Protein AF-A0A821NFB5-F1 (afdb_monomer_lite)

Radius of gyration: 27.21 Å; chains: 1; bounding box: 76×42×70 Å

Foldseek 3Di:
DPPPVVVVVVVVVVVVVVVVVVVVVVVVVVVVVVVVVPDPPPPDDDDDDDDDDDDPPDPCPDDPQPPDDVVQDDDPDADDDPDSVLRVQLVVCVVVVHDPVVSVVSSLQVNCVVVVVPDDPPDKDWDWDQDPVVRDIDIDID

Sequence (142 aa):
MMLQIRQLFVKRRFIILAAIIVGIIFAVATFFIGFAVGRKTSTVSSSSPNTTIETCRGSLEGYPVSGSSVLGKYSQAAIAVDNPECARIGRQILERNGTAVDAIIAAAICNGVMNAHSMGIGGGCVMVIYSKQRNKAYSIIG

pLDDT: mean 78.4, std 20.06, range [35.69, 98.12]

Secondary structure (DSSP, 8-state):
--HHHHHHHHHHHHHHHHHHHHHHHHHHHHHHHHHHHT-------------------SS-TT---TT--TT---SS-----SSHHHHHHHHHHHHTT--HHHHHHHHHHHHHHHTTTT--TTS--EEEEEETTTTEEEEEE-

Structure (mmCIF, N/CA/C/O backbone):
data_AF-A0A821NFB5-F1
#
_entry.id   AF-A0A821NFB5-F1
#
loop_
_atom_site.group_PDB
_atom_site.id
_atom_site.type_symbol
_atom_site.label_atom_id
_atom_site.label_alt_id
_atom_site.label_comp_id
_atom_site.label_asym_id
_atom_site.label_entity_id
_atom_site.label_seq_id
_atom_site.pdbx_PDB_ins_code
_atom_site.Cartn_x
_atom_site.Cartn_y
_atom_site.Cartn_z
_atom_site.occupancy
_atom_site.B_iso_or_equiv
_atom_site.auth_seq_id
_atom_site.auth_comp_id
_atom_site.auth_asym_id
_atom_site.auth_atom_id
_atom_site.pdbx_PDB_model_num
ATOM 1 N N . MET A 1 1 ? 58.175 -1.422 42.881 1.00 53.09 1 MET A N 1
ATOM 2 C CA . MET A 1 1 ? 56.724 -1.122 42.961 1.00 53.09 1 MET A CA 1
ATOM 3 C C . MET A 1 1 ? 56.112 -0.567 41.654 1.00 53.09 1 MET A C 1
ATOM 5 O O . MET A 1 1 ? 54.977 -0.125 41.680 1.00 53.09 1 MET A O 1
ATOM 9 N N . MET A 1 2 ? 56.787 -0.614 40.489 1.00 53.41 2 MET A N 1
ATOM 10 C CA . MET A 1 2 ? 56.246 -0.085 39.209 1.00 53.41 2 MET A CA 1
ATOM 11 C C . MET A 1 2 ? 55.666 -1.153 38.252 1.00 53.41 2 MET A C 1
ATOM 13 O O . MET A 1 2 ? 55.017 -0.800 37.272 1.00 53.41 2 MET A O 1
ATOM 17 N N . LEU A 1 3 ? 55.842 -2.458 38.520 1.00 55.22 3 LEU A N 1
ATOM 18 C CA . LEU A 1 3 ? 55.381 -3.531 37.615 1.00 55.22 3 LEU A CA 1
ATOM 19 C C . LEU A 1 3 ? 53.920 -3.991 37.816 1.00 55.22 3 LEU A C 1
ATOM 21 O O . LEU A 1 3 ? 53.358 -4.586 36.898 1.00 55.22 3 LEU A O 1
ATOM 25 N N . GLN A 1 4 ? 53.270 -3.709 38.953 1.00 54.34 4 GLN A N 1
ATOM 26 C CA . GLN A 1 4 ? 51.881 -4.152 39.187 1.00 54.34 4 GLN A CA 1
ATOM 27 C C . GLN A 1 4 ? 50.815 -3.276 38.501 1.00 54.34 4 GLN A C 1
ATOM 29 O O . GLN A 1 4 ? 49.773 -3.790 38.098 1.00 54.34 4 GLN A O 1
ATOM 34 N N . ILE A 1 5 ? 51.080 -1.984 38.277 1.00 59.22 5 ILE A N 1
ATOM 35 C CA . ILE A 1 5 ? 50.123 -1.057 37.634 1.00 59.22 5 ILE A CA 1
ATOM 36 C C . ILE A 1 5 ? 49.977 -1.367 36.133 1.00 59.22 5 ILE A C 1
ATOM 38 O O . ILE A 1 5 ? 48.880 -1.309 35.573 1.00 59.22 5 ILE A O 1
ATOM 42 N N . ARG A 1 6 ? 51.074 -1.785 35.484 1.00 56.59 6 ARG A N 1
ATOM 43 C CA . ARG A 1 6 ? 51.105 -2.132 34.052 1.00 56.59 6 ARG A CA 1
ATOM 44 C C . ARG A 1 6 ? 50.290 -3.399 33.743 1.00 56.59 6 ARG A C 1
ATOM 46 O O . ARG A 1 6 ? 49.635 -3.462 32.708 1.00 56.59 6 ARG A O 1
ATOM 53 N N . GLN A 1 7 ? 50.257 -4.367 34.665 1.00 55.97 7 GLN A N 1
ATOM 54 C CA . GLN A 1 7 ? 49.492 -5.616 34.527 1.00 55.97 7 GLN A CA 1
ATOM 55 C C . GLN A 1 7 ? 47.973 -5.417 34.690 1.00 55.97 7 GLN A C 1
ATOM 57 O O . GLN A 1 7 ? 47.186 -6.106 34.039 1.00 55.97 7 GLN A O 1
ATOM 62 N N . LEU A 1 8 ? 47.543 -4.442 35.502 1.00 58.44 8 LEU A N 1
ATOM 63 C CA . LEU A 1 8 ? 46.121 -4.125 35.700 1.00 58.44 8 LEU A CA 1
ATOM 64 C C . LEU A 1 8 ? 45.484 -3.504 34.443 1.00 58.44 8 LEU A C 1
ATOM 66 O O . LEU A 1 8 ? 44.354 -3.837 34.081 1.00 58.44 8 LEU A O 1
ATOM 70 N N . PHE A 1 9 ? 46.227 -2.633 33.752 1.00 59.28 9 PHE A N 1
ATOM 71 C CA . PHE A 1 9 ? 45.777 -1.989 32.514 1.00 59.28 9 PHE A CA 1
ATOM 72 C C . PHE A 1 9 ? 45.726 -2.957 31.326 1.00 59.28 9 PHE A C 1
ATOM 74 O O . PHE A 1 9 ? 44.790 -2.889 30.530 1.00 59.28 9 PHE A O 1
ATOM 81 N N . VAL A 1 10 ? 46.684 -3.885 31.220 1.00 66.62 10 VAL A N 1
ATOM 82 C CA . VAL A 1 10 ? 46.710 -4.897 30.147 1.00 66.62 10 VAL A CA 1
ATOM 83 C C . VAL A 1 10 ? 45.567 -5.902 30.312 1.00 66.62 10 VAL A C 1
ATOM 85 O O . VAL A 1 10 ? 44.862 -6.169 29.341 1.00 66.62 10 VAL A O 1
ATOM 88 N N . LYS A 1 11 ? 45.298 -6.376 31.539 1.00 69.56 11 LYS A N 1
ATOM 89 C CA . LYS A 1 11 ? 44.166 -7.280 31.815 1.00 69.56 11 LYS A CA 1
ATOM 90 C C . LYS A 1 11 ? 42.809 -6.624 31.547 1.00 69.56 11 LYS A C 1
ATOM 92 O O . LYS A 1 11 ? 41.964 -7.241 30.908 1.00 69.56 11 LYS A O 1
ATOM 97 N N . ARG A 1 12 ? 42.601 -5.365 31.961 1.00 70.38 12 ARG A N 1
ATOM 98 C CA . ARG A 1 12 ? 41.353 -4.633 31.663 1.00 70.38 12 ARG A CA 1
ATOM 99 C C . ARG A 1 12 ? 41.158 -4.397 30.164 1.00 70.38 12 ARG A C 1
ATOM 101 O O . ARG A 1 12 ? 40.049 -4.572 29.677 1.00 70.38 12 ARG A O 1
ATOM 108 N N . ARG A 1 13 ? 42.223 -4.069 29.422 1.00 74.44 13 ARG A N 1
ATOM 109 C CA . ARG A 1 13 ? 42.156 -3.932 27.955 1.00 74.44 13 ARG A CA 1
ATOM 110 C C . ARG A 1 13 ? 41.841 -5.259 27.263 1.00 74.44 13 ARG A C 1
ATOM 112 O O . ARG A 1 13 ? 41.026 -5.264 26.351 1.00 74.44 13 ARG A O 1
ATOM 119 N N . PHE A 1 14 ? 42.401 -6.374 27.732 1.00 79.69 14 PHE A N 1
ATOM 120 C CA . PHE A 1 14 ? 42.076 -7.704 27.203 1.00 79.69 14 PHE A CA 1
ATOM 121 C C . PHE A 1 14 ? 40.618 -8.103 27.464 1.00 79.69 14 PHE A C 1
ATOM 123 O O . PHE A 1 14 ? 39.963 -8.622 26.567 1.00 79.69 14 PHE A O 1
ATOM 130 N N . ILE A 1 15 ? 40.088 -7.811 28.657 1.00 81.31 15 ILE A N 1
ATOM 131 C CA . ILE A 1 15 ? 38.683 -8.085 29.002 1.00 81.31 15 ILE A CA 1
ATOM 132 C C . ILE A 1 15 ? 37.732 -7.240 28.142 1.00 81.31 15 ILE A C 1
ATOM 134 O O . ILE A 1 15 ? 36.747 -7.765 27.631 1.00 81.31 15 ILE A O 1
ATOM 138 N N . ILE A 1 16 ? 38.044 -5.956 27.929 1.00 84.75 16 ILE A N 1
ATOM 139 C CA . ILE A 1 16 ? 37.238 -5.068 27.074 1.00 84.75 16 ILE A CA 1
ATOM 140 C C . ILE A 1 16 ? 37.256 -5.554 25.617 1.00 84.75 16 ILE A C 1
ATOM 142 O O . ILE A 1 16 ? 36.203 -5.639 24.991 1.00 84.75 16 ILE A O 1
ATOM 146 N N . LEU A 1 17 ? 38.425 -5.928 25.087 1.00 87.38 17 LEU A N 1
ATOM 147 C CA . LEU A 1 17 ? 38.539 -6.454 23.723 1.00 87.38 17 LEU A CA 1
ATOM 148 C C . LEU A 1 17 ? 37.792 -7.784 23.556 1.00 87.38 17 LEU A C 1
ATOM 150 O O . LEU A 1 17 ? 37.075 -7.956 22.574 1.00 87.38 17 LEU A O 1
ATOM 154 N N . ALA A 1 18 ? 37.887 -8.693 24.530 1.00 87.31 18 ALA A N 1
ATOM 155 C CA . ALA A 1 18 ? 37.140 -9.948 24.513 1.00 87.31 18 ALA A CA 1
ATOM 156 C C . ALA A 1 18 ? 35.618 -9.715 24.553 1.00 87.31 18 ALA A C 1
ATOM 158 O O . ALA A 1 18 ? 34.885 -10.350 23.798 1.00 87.31 18 ALA A O 1
ATOM 159 N N . ALA A 1 19 ? 35.140 -8.767 25.366 1.00 89.00 19 ALA A N 1
ATOM 160 C CA . ALA A 1 19 ? 33.721 -8.419 25.437 1.00 89.00 19 ALA A CA 1
ATOM 161 C C . ALA A 1 19 ? 33.191 -7.839 24.112 1.00 89.00 19 ALA A C 1
ATOM 163 O O . ALA A 1 19 ? 32.098 -8.200 23.679 1.00 89.00 19 ALA A O 1
ATOM 164 N N . ILE A 1 20 ? 33.980 -6.994 23.437 1.00 92.62 20 ILE A N 1
ATOM 165 C CA . ILE A 1 20 ? 33.626 -6.447 22.117 1.00 92.62 20 ILE A CA 1
ATOM 166 C C . ILE A 1 20 ? 33.549 -7.566 21.073 1.00 92.62 20 ILE A C 1
ATOM 168 O O . ILE A 1 20 ? 32.581 -7.627 20.319 1.00 92.62 20 ILE A O 1
ATOM 172 N N . ILE A 1 21 ? 34.522 -8.483 21.053 1.00 93.88 21 ILE A N 1
ATOM 173 C CA . ILE A 1 21 ? 34.537 -9.611 20.109 1.00 93.88 21 ILE A CA 1
ATOM 174 C C . ILE A 1 21 ? 33.315 -10.516 20.323 1.00 93.88 21 ILE A C 1
ATOM 176 O O . ILE A 1 21 ? 32.637 -10.860 19.356 1.00 93.88 21 ILE A O 1
ATOM 180 N N . VAL A 1 22 ? 32.983 -10.849 21.574 1.00 93.56 22 VAL A N 1
ATOM 181 C CA . VAL A 1 22 ? 31.788 -11.649 21.900 1.00 93.56 22 VAL A CA 1
ATOM 182 C C . VAL A 1 22 ? 30.502 -10.920 21.492 1.00 93.56 22 VAL A C 1
ATOM 184 O O . VAL A 1 22 ? 29.611 -11.538 20.910 1.00 93.56 22 VAL A O 1
ATOM 187 N N . GLY A 1 23 ? 30.422 -9.605 21.719 1.00 90.12 23 GLY A N 1
ATOM 188 C CA . GLY A 1 23 ? 29.288 -8.784 21.288 1.00 90.12 23 GLY A CA 1
ATOM 189 C C . GLY A 1 23 ? 29.105 -8.763 19.766 1.00 90.12 23 GLY A C 1
ATOM 190 O O . GLY A 1 23 ? 27.986 -8.932 19.281 1.00 90.12 23 GLY A O 1
ATOM 191 N N . ILE A 1 24 ? 30.199 -8.632 19.006 1.00 94.12 24 ILE A N 1
ATOM 192 C CA . ILE A 1 24 ? 30.170 -8.671 17.536 1.00 94.12 24 ILE A CA 1
ATOM 193 C C . ILE A 1 24 ? 29.712 -10.049 17.045 1.00 94.12 24 ILE A C 1
ATOM 195 O O . ILE A 1 24 ? 28.844 -10.121 16.178 1.00 94.12 24 ILE A O 1
ATOM 199 N N . ILE A 1 25 ? 30.226 -11.142 17.620 1.00 94.06 25 ILE A N 1
ATOM 200 C CA . ILE A 1 25 ? 29.814 -12.507 17.250 1.00 94.06 25 ILE A CA 1
ATOM 201 C C . ILE A 1 25 ? 28.309 -12.706 17.484 1.00 94.06 25 ILE A C 1
ATOM 203 O O . ILE A 1 25 ? 27.622 -13.254 16.621 1.00 94.06 25 ILE A O 1
ATOM 207 N N . PHE A 1 26 ? 27.773 -12.216 18.605 1.00 92.62 26 PHE A N 1
ATOM 208 C CA . PHE A 1 26 ? 26.345 -12.323 18.910 1.00 92.62 26 PHE A CA 1
ATOM 209 C C . PHE A 1 26 ? 25.473 -11.487 17.954 1.00 92.62 26 PHE A C 1
ATOM 211 O O . PHE A 1 26 ? 24.444 -11.960 17.463 1.00 92.62 26 PHE A O 1
ATOM 218 N N . ALA A 1 27 ? 25.904 -10.267 17.621 1.00 90.56 27 ALA A N 1
ATOM 219 C CA . ALA A 1 27 ? 25.214 -9.415 16.650 1.00 90.56 27 ALA A CA 1
ATOM 220 C C . ALA A 1 27 ? 25.201 -10.041 15.244 1.00 90.56 27 ALA A C 1
ATOM 222 O O . ALA A 1 27 ? 24.171 -10.060 14.572 1.00 90.56 27 ALA A O 1
ATOM 223 N N . VAL A 1 28 ? 26.321 -10.627 14.818 1.00 91.69 28 VAL A N 1
ATOM 224 C CA . VAL A 1 28 ? 26.422 -11.320 13.529 1.00 91.69 28 VAL A CA 1
ATOM 225 C C . VAL A 1 28 ? 25.533 -12.571 13.509 1.00 91.69 28 VAL A C 1
ATOM 227 O O . VAL A 1 28 ? 24.785 -12.773 12.554 1.00 91.69 28 VAL A O 1
ATOM 230 N N . ALA A 1 29 ? 25.532 -13.372 14.579 1.00 87.50 29 ALA A N 1
ATOM 231 C CA . ALA A 1 29 ? 24.684 -14.561 14.682 1.00 87.50 29 ALA A CA 1
ATOM 232 C C . ALA A 1 29 ? 23.183 -14.222 14.617 1.00 87.50 29 ALA A C 1
ATOM 234 O O . ALA A 1 29 ? 22.434 -14.862 13.879 1.00 87.50 29 ALA A O 1
ATOM 235 N N . THR A 1 30 ? 22.743 -13.185 15.335 1.00 86.56 30 THR A N 1
ATOM 236 C CA . THR A 1 30 ? 21.336 -12.742 15.315 1.00 86.56 30 THR A CA 1
ATOM 237 C C . THR A 1 30 ? 20.921 -12.184 13.953 1.00 86.56 30 THR A C 1
ATOM 239 O O . THR A 1 30 ? 19.817 -12.473 13.486 1.00 86.56 30 THR A O 1
ATOM 242 N N . PHE A 1 31 ? 21.815 -11.472 13.264 1.00 86.94 31 PHE A N 1
ATOM 243 C CA . PHE A 1 31 ? 21.575 -10.990 11.906 1.00 86.94 31 PHE A CA 1
ATOM 244 C C . PHE A 1 31 ? 21.412 -12.139 10.895 1.00 86.94 31 PHE A C 1
ATOM 246 O O . PHE A 1 31 ? 20.471 -12.131 10.099 1.00 86.94 31 PHE A O 1
ATOM 253 N N . PHE A 1 32 ? 22.268 -13.166 10.956 1.00 83.12 32 PHE A N 1
ATOM 254 C CA . PHE A 1 32 ? 22.168 -14.329 10.064 1.00 83.12 32 PHE A CA 1
ATOM 255 C C . PHE A 1 32 ? 20.905 -15.165 10.309 1.00 83.12 32 PHE A C 1
ATOM 257 O O . PHE A 1 32 ? 20.266 -15.597 9.347 1.00 83.12 32 PHE A O 1
ATOM 264 N N . ILE A 1 33 ? 20.501 -15.347 11.570 1.00 78.06 33 ILE A N 1
ATOM 265 C CA . ILE A 1 33 ? 19.251 -16.047 11.908 1.00 78.06 33 ILE A CA 1
ATOM 266 C C . ILE A 1 33 ? 18.037 -15.246 11.406 1.00 78.06 33 ILE A C 1
ATOM 268 O O . ILE A 1 33 ? 17.134 -15.819 10.794 1.00 78.06 33 ILE A O 1
ATOM 272 N N . GLY A 1 34 ? 18.039 -13.920 11.584 1.00 67.69 34 GLY A N 1
ATOM 273 C CA . GLY A 1 34 ? 16.980 -13.044 11.073 1.00 67.69 34 GLY A CA 1
ATOM 274 C C . GLY A 1 34 ? 16.867 -13.065 9.544 1.00 67.69 34 GLY A C 1
ATOM 275 O O . GLY A 1 34 ? 15.763 -13.102 9.000 1.00 67.69 34 GLY A O 1
ATOM 276 N N . PHE A 1 35 ? 17.998 -13.119 8.837 1.00 72.62 35 PHE A N 1
ATOM 277 C CA . PHE A 1 35 ? 18.021 -13.163 7.374 1.00 72.62 35 PHE A CA 1
ATOM 278 C C . PHE A 1 35 ? 17.535 -14.509 6.802 1.00 72.62 35 PHE A C 1
ATOM 280 O O . PHE A 1 35 ? 16.868 -14.532 5.765 1.00 72.62 35 PHE A O 1
ATOM 287 N N . ALA A 1 36 ? 17.805 -15.632 7.481 1.00 61.53 36 ALA A N 1
ATOM 288 C CA . ALA A 1 36 ? 17.374 -16.960 7.033 1.00 61.53 36 ALA A CA 1
ATOM 289 C C . ALA A 1 36 ? 15.849 -17.167 7.122 1.00 61.53 36 ALA A C 1
ATOM 291 O O . ALA A 1 36 ? 15.266 -17.819 6.257 1.00 61.53 36 ALA A O 1
ATOM 292 N N . VAL A 1 37 ? 15.181 -16.560 8.109 1.00 62.06 37 VAL A N 1
ATOM 293 C CA . VAL A 1 37 ? 13.714 -16.646 8.268 1.00 62.06 37 VAL A CA 1
ATOM 294 C C . VAL A 1 37 ? 12.967 -15.707 7.295 1.00 62.06 37 VAL A C 1
ATOM 296 O O . VAL A 1 37 ? 11.775 -15.881 7.044 1.00 62.06 37 VAL A O 1
ATOM 299 N N . GLY A 1 38 ? 13.665 -14.748 6.672 1.00 49.88 38 GLY A N 1
ATOM 300 C CA . GLY A 1 38 ? 13.079 -13.747 5.771 1.00 49.88 38 GLY A CA 1
ATOM 301 C C . GLY A 1 38 ? 12.852 -14.179 4.314 1.00 49.88 38 GLY A C 1
ATOM 302 O O . GLY A 1 38 ? 12.140 -13.486 3.585 1.00 49.88 38 GLY A O 1
ATOM 303 N N . ARG A 1 39 ? 13.402 -15.311 3.847 1.00 47.75 39 ARG A N 1
ATOM 304 C CA . ARG A 1 39 ? 13.182 -15.778 2.463 1.00 47.75 39 ARG A CA 1
ATOM 305 C C . ARG A 1 39 ? 11.942 -16.666 2.356 1.00 47.75 39 ARG A C 1
ATOM 307 O O . ARG A 1 39 ? 12.042 -17.884 2.258 1.00 47.75 39 ARG A O 1
ATOM 314 N N . LYS A 1 40 ? 10.756 -16.059 2.270 1.00 44.12 40 LYS A N 1
ATOM 315 C CA . LYS A 1 40 ? 9.619 -16.732 1.620 1.00 44.12 40 LYS A CA 1
ATOM 316 C C . LYS A 1 40 ? 9.842 -16.731 0.106 1.00 44.12 40 LYS A C 1
ATOM 318 O O . LYS A 1 40 ? 9.374 -15.839 -0.600 1.00 44.12 40 LYS A O 1
ATOM 323 N N . THR A 1 41 ? 10.560 -17.738 -0.384 1.00 44.88 41 THR A N 1
ATOM 324 C CA . THR A 1 41 ? 10.529 -18.146 -1.793 1.00 44.88 41 THR A CA 1
ATOM 325 C C . THR A 1 41 ? 9.087 -18.512 -2.131 1.00 44.88 41 THR A C 1
ATOM 327 O O . THR A 1 41 ? 8.559 -19.501 -1.634 1.00 44.88 41 THR A O 1
ATOM 330 N N . SER A 1 42 ? 8.415 -17.684 -2.925 1.00 45.34 42 SER A N 1
ATOM 331 C CA . SER A 1 42 ? 7.102 -18.018 -3.478 1.00 45.34 42 SER A CA 1
ATOM 332 C C . SER A 1 42 ? 7.321 -18.831 -4.753 1.00 45.34 42 SER A C 1
ATOM 334 O O . SER A 1 42 ? 7.283 -18.292 -5.853 1.00 45.34 42 SER A O 1
ATOM 336 N N . THR A 1 43 ? 7.623 -20.119 -4.608 1.00 35.69 43 THR A N 1
ATOM 337 C CA . THR A 1 43 ? 7.565 -21.088 -5.708 1.00 35.69 43 THR A CA 1
ATOM 338 C C . THR A 1 43 ? 6.095 -21.394 -5.986 1.00 35.69 43 THR A C 1
ATOM 340 O O . THR A 1 43 ? 5.462 -22.181 -5.288 1.00 35.69 43 THR A O 1
ATOM 343 N N . VAL A 1 44 ? 5.524 -20.719 -6.983 1.00 41.12 44 VAL A N 1
ATOM 344 C CA . VAL A 1 44 ? 4.166 -20.979 -7.473 1.00 41.12 44 VAL A CA 1
ATOM 345 C C . VAL A 1 44 ? 4.251 -22.110 -8.498 1.00 41.12 44 VAL A C 1
ATOM 347 O O . VAL A 1 44 ? 4.827 -21.936 -9.568 1.00 41.12 44 VAL A O 1
ATOM 350 N N . SER A 1 45 ? 3.700 -23.276 -8.159 1.00 44.88 45 SER A N 1
ATOM 351 C CA . SER A 1 45 ? 3.444 -24.360 -9.113 1.00 44.88 45 SER A CA 1
ATOM 352 C C . SER A 1 45 ? 2.027 -24.175 -9.657 1.00 44.88 45 SER A C 1
ATOM 354 O O . SER A 1 45 ? 1.071 -24.313 -8.897 1.00 44.88 45 SER A O 1
ATOM 356 N N . SER A 1 46 ? 1.886 -23.830 -10.937 1.00 44.50 46 SER A N 1
ATOM 357 C CA . SER A 1 46 ? 0.585 -23.632 -11.593 1.00 44.50 46 SER A CA 1
ATOM 358 C C . SER A 1 46 ? 0.334 -24.741 -12.614 1.00 44.50 46 SER A C 1
ATOM 360 O O . SER A 1 46 ? 0.965 -24.768 -13.668 1.00 44.50 46 SER A O 1
ATOM 362 N N . SER A 1 47 ? -0.598 -25.643 -12.311 1.00 46.06 47 SER A N 1
ATOM 363 C CA . SER A 1 47 ? -1.220 -26.561 -13.270 1.00 46.06 47 SER A CA 1
ATOM 364 C C . SER A 1 47 ? -2.413 -25.882 -13.968 1.00 46.06 47 SER A C 1
ATOM 366 O O . SER A 1 47 ? -3.222 -25.213 -13.329 1.00 46.06 47 SER A O 1
ATOM 368 N N . SER A 1 48 ? -2.486 -26.038 -15.295 1.00 57.66 48 SER A N 1
ATOM 369 C CA . SER A 1 48 ? -3.509 -25.496 -16.218 1.00 57.66 48 SER A CA 1
ATOM 370 C C . SER A 1 48 ? -4.892 -26.172 -16.051 1.00 57.66 48 SER A C 1
ATOM 372 O O . SER A 1 48 ? -4.936 -27.290 -15.528 1.00 57.66 48 SER A O 1
ATOM 374 N N . PRO A 1 49 ? -6.019 -25.565 -16.501 1.00 55.47 49 PRO A N 1
ATOM 375 C CA . PRO A 1 49 ? -6.552 -25.963 -17.817 1.00 55.47 49 PRO A CA 1
ATOM 376 C C . PRO A 1 49 ? -7.193 -24.839 -18.673 1.00 55.47 49 PRO A C 1
ATOM 378 O O . PRO A 1 49 ? -7.747 -23.858 -18.181 1.00 55.47 49 PRO A O 1
ATOM 381 N N . ASN A 1 50 ? -7.137 -25.056 -19.994 1.00 49.22 50 ASN A N 1
ATOM 382 C CA . ASN A 1 50 ? -7.643 -24.237 -21.105 1.00 49.22 50 ASN A CA 1
ATOM 383 C C . ASN A 1 50 ? -9.153 -23.925 -21.056 1.00 49.22 50 ASN A C 1
ATOM 385 O O . ASN A 1 50 ? -9.967 -24.845 -21.002 1.00 49.22 50 ASN A O 1
ATOM 389 N N . THR A 1 51 ? -9.548 -22.663 -21.273 1.00 40.75 51 THR A N 1
ATOM 390 C CA . THR A 1 51 ? -10.836 -22.301 -21.907 1.00 40.75 51 THR A CA 1
ATOM 391 C C . THR A 1 51 ? -10.706 -20.951 -22.627 1.00 40.75 51 THR A C 1
ATOM 393 O O . THR A 1 51 ? -10.291 -19.956 -22.041 1.00 40.75 51 THR A O 1
ATOM 396 N N . THR A 1 52 ? -11.030 -20.931 -23.919 1.00 46.75 52 THR A N 1
ATOM 397 C CA . THR A 1 52 ? -10.908 -19.792 -24.841 1.00 46.75 52 THR A CA 1
ATOM 398 C C . THR A 1 52 ? -12.160 -18.904 -24.820 1.00 46.75 52 THR A C 1
ATOM 400 O O . THR A 1 52 ? -13.219 -19.346 -25.259 1.00 46.75 52 THR A O 1
ATOM 403 N N . ILE A 1 53 ? -12.032 -17.650 -24.369 1.00 47.12 53 ILE A N 1
ATOM 404 C CA . ILE A 1 53 ? -12.987 -16.551 -24.614 1.00 47.12 53 ILE A CA 1
ATOM 405 C C . ILE A 1 53 ? -12.179 -15.343 -25.107 1.00 47.12 53 ILE A C 1
ATOM 407 O O . ILE A 1 53 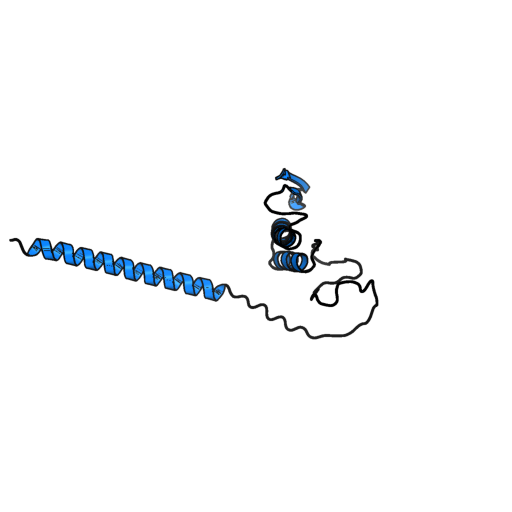? -11.266 -14.886 -24.419 1.00 47.12 53 ILE A O 1
ATOM 411 N N . GLU A 1 54 ? -12.487 -14.851 -26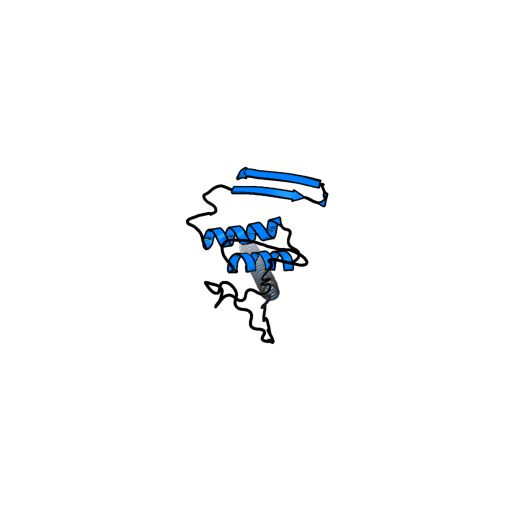.309 1.00 44.88 54 GLU A N 1
ATOM 412 C CA . GLU A 1 54 ? -11.931 -13.609 -26.855 1.00 44.88 54 GLU A CA 1
ATOM 413 C C . GLU A 1 54 ? -12.616 -12.386 -26.230 1.00 44.88 54 GLU A C 1
ATOM 415 O O . GLU A 1 54 ? -13.805 -12.152 -26.434 1.00 44.88 54 GLU A O 1
ATOM 420 N N . THR A 1 55 ? -11.838 -11.572 -25.516 1.00 42.16 55 THR A N 1
ATOM 421 C CA . THR A 1 55 ? -12.234 -10.248 -25.013 1.00 42.16 55 THR A CA 1
ATOM 422 C C . THR A 1 55 ? -11.046 -9.297 -25.184 1.00 42.16 55 THR A C 1
ATOM 424 O O . THR A 1 55 ? -9.917 -9.735 -24.971 1.00 42.16 55 THR A O 1
ATOM 427 N N . CYS A 1 56 ? -11.292 -8.034 -25.581 1.00 48.44 56 CYS A N 1
ATOM 428 C CA . CYS A 1 56 ? -10.337 -6.926 -25.822 1.00 48.44 56 CYS A CA 1
ATOM 429 C C . CYS A 1 56 ? -8.856 -7.256 -25.540 1.00 48.44 56 CYS A C 1
ATOM 431 O O . CYS A 1 56 ? -8.291 -6.894 -24.508 1.00 48.44 56 CYS A O 1
ATOM 433 N N . ARG A 1 57 ? -8.229 -7.961 -26.486 1.00 48.03 57 ARG A N 1
ATOM 434 C CA . ARG A 1 57 ? -6.946 -8.666 -26.343 1.00 48.03 57 ARG A CA 1
ATOM 435 C C . ARG A 1 57 ? -5.709 -7.762 -26.492 1.00 48.03 57 ARG A C 1
ATOM 437 O O . ARG A 1 57 ? -4.702 -8.163 -27.055 1.00 48.03 57 ARG A O 1
ATOM 444 N N . GLY A 1 58 ? -5.780 -6.518 -26.023 1.00 43.44 58 GLY A N 1
ATOM 445 C CA . GLY A 1 58 ? -4.785 -5.500 -26.373 1.00 43.44 58 GLY A CA 1
ATOM 446 C C . GLY A 1 58 ? -3.512 -5.433 -25.522 1.00 43.44 58 GLY A C 1
ATOM 447 O O . GLY A 1 58 ? -2.545 -4.846 -25.988 1.00 43.44 58 GLY A O 1
ATOM 448 N N . SER A 1 59 ? -3.472 -5.959 -24.287 1.00 41.28 59 SER A N 1
ATOM 449 C CA . SER A 1 59 ? -2.312 -5.676 -23.407 1.00 41.28 59 SER A CA 1
ATOM 450 C C . SER A 1 59 ? -2.003 -6.685 -22.287 1.00 41.28 59 SER A C 1
ATOM 452 O O . SER A 1 59 ? -1.152 -6.403 -21.445 1.00 41.28 59 SER A O 1
ATOM 454 N N . LEU A 1 60 ? -2.660 -7.848 -22.230 1.00 50.69 60 LEU A N 1
ATOM 455 C CA . LEU A 1 60 ? -2.486 -8.814 -21.126 1.00 50.69 60 LEU A CA 1
ATOM 456 C C . LEU A 1 60 ? -1.660 -10.061 -21.491 1.00 50.69 60 LEU A C 1
ATOM 458 O O . LEU A 1 60 ? -1.509 -10.953 -20.659 1.00 50.69 60 LEU A O 1
ATOM 462 N N . GLU A 1 61 ? -1.085 -10.127 -22.693 1.00 43.44 61 GLU A N 1
ATOM 463 C CA . GLU A 1 61 ? -0.394 -11.313 -23.232 1.00 43.44 61 GLU A CA 1
ATOM 464 C C . GLU A 1 61 ? 1.039 -11.506 -22.675 1.00 43.44 61 GLU A C 1
ATOM 466 O O . GLU A 1 61 ? 1.976 -11.828 -23.396 1.00 43.44 61 GLU A O 1
ATOM 471 N N . GLY A 1 62 ? 1.223 -11.292 -21.368 1.00 46.06 62 GLY A N 1
ATOM 472 C CA . GLY A 1 62 ? 2.526 -11.432 -20.705 1.00 46.06 62 GLY A CA 1
ATOM 473 C C . GLY A 1 62 ? 2.549 -11.215 -19.189 1.00 46.06 62 GLY A C 1
ATOM 474 O O . GLY A 1 62 ? 3.583 -11.449 -18.568 1.00 46.06 62 GLY A O 1
ATOM 475 N N . TYR A 1 63 ? 1.436 -10.807 -18.568 1.00 47.84 63 TYR A N 1
ATOM 476 C CA . TYR A 1 63 ? 1.357 -10.640 -17.114 1.00 47.84 63 TYR A CA 1
ATOM 477 C C . TYR A 1 63 ? 0.588 -11.803 -16.472 1.00 47.84 63 TYR A C 1
ATOM 479 O O . TYR A 1 63 ? -0.559 -12.048 -16.852 1.00 47.84 63 TYR A O 1
ATOM 487 N N . PRO A 1 64 ? 1.154 -12.510 -15.472 1.00 50.06 64 PRO A N 1
ATOM 488 C CA . PRO A 1 64 ? 0.423 -13.517 -14.711 1.00 50.06 64 PRO A CA 1
ATOM 489 C C . PRO A 1 64 ? -0.616 -12.834 -13.804 1.00 50.06 64 PRO A C 1
ATOM 491 O O . PRO A 1 64 ? -0.397 -12.622 -12.609 1.00 50.06 64 PRO A O 1
ATOM 494 N N . VAL A 1 65 ? -1.771 -12.474 -14.371 1.00 54.16 65 VAL A N 1
ATOM 495 C CA . VAL A 1 65 ? -2.914 -11.923 -13.630 1.00 54.16 65 VAL A CA 1
ATOM 496 C C . VAL A 1 65 ? -3.682 -13.078 -12.992 1.00 54.16 65 VAL A C 1
ATOM 498 O O . VAL A 1 65 ? -4.720 -13.529 -13.474 1.00 54.16 65 VAL A O 1
ATOM 501 N N . SER A 1 66 ? -3.141 -13.590 -11.888 1.00 51.25 66 SER A N 1
ATOM 502 C CA . SER A 1 66 ? -3.858 -14.547 -11.046 1.00 51.25 66 SER A CA 1
ATOM 503 C C . SER A 1 66 ? -5.027 -13.814 -10.375 1.00 51.25 66 SER A C 1
ATOM 505 O O . SER A 1 66 ? -4.810 -13.006 -9.470 1.00 51.25 66 SER A O 1
ATOM 507 N N . GLY A 1 67 ? -6.245 -14.022 -10.894 1.00 56.38 67 GLY A N 1
ATOM 508 C CA . GLY A 1 67 ? -7.473 -13.344 -10.454 1.00 56.38 67 GLY A CA 1
ATOM 509 C C . GLY A 1 67 ? -8.245 -12.571 -11.533 1.00 56.38 67 GLY A C 1
ATOM 510 O O . GLY A 1 67 ? -9.164 -11.839 -11.178 1.00 56.38 67 GLY A O 1
ATOM 511 N N . SER A 1 68 ? -7.907 -12.704 -12.823 1.00 60.97 68 SER A N 1
ATOM 512 C CA . SER A 1 68 ? -8.649 -12.045 -13.909 1.00 60.97 68 SER A CA 1
ATOM 513 C C . SER A 1 68 ? -10.119 -12.484 -13.923 1.00 60.97 68 SER A C 1
ATOM 515 O O . SER A 1 68 ? -10.458 -13.591 -14.341 1.00 60.97 68 SER A O 1
ATOM 517 N N . SER A 1 69 ? -11.003 -11.620 -13.431 1.00 61.78 69 SER A N 1
ATOM 518 C CA . SER A 1 69 ? -12.440 -11.769 -13.604 1.00 61.78 69 SER A CA 1
ATOM 519 C C . SER A 1 69 ? -12.859 -10.866 -14.756 1.00 61.78 69 SER A C 1
ATOM 521 O O . SER A 1 69 ? -12.714 -9.649 -14.687 1.00 61.78 69 SER A O 1
ATOM 523 N N . VAL A 1 70 ? -13.403 -11.457 -15.822 1.00 61.56 70 VAL A N 1
ATOM 524 C CA . VAL A 1 70 ? -13.877 -10.709 -17.006 1.00 61.56 70 VAL A CA 1
ATOM 525 C C . VAL A 1 70 ? -14.911 -9.643 -16.612 1.00 61.56 70 VAL A C 1
ATOM 527 O O . VAL A 1 70 ? -14.994 -8.589 -17.230 1.00 61.56 70 VAL A O 1
ATOM 530 N N . LEU A 1 71 ? -15.664 -9.899 -15.537 1.00 72.94 71 LEU A N 1
ATOM 531 C CA . LEU A 1 71 ? -16.657 -8.986 -14.968 1.00 72.94 71 LEU A CA 1
ATOM 532 C C . LEU A 1 71 ? -16.129 -8.113 -13.812 1.00 72.94 71 LEU A C 1
ATOM 534 O O . LEU A 1 71 ? -16.920 -7.395 -13.207 1.00 72.94 71 LEU A O 1
ATOM 538 N N . GLY A 1 72 ? -14.852 -8.217 -13.429 1.00 69.69 72 GLY A N 1
ATOM 539 C CA . GLY A 1 72 ? -14.311 -7.515 -12.256 1.00 69.69 72 GLY A CA 1
ATOM 540 C C . GLY A 1 72 ? -14.907 -7.975 -10.915 1.00 69.69 72 GLY A C 1
ATOM 541 O O . GLY A 1 72 ? -14.950 -7.202 -9.960 1.00 69.69 72 GLY A O 1
ATOM 542 N N . LYS A 1 73 ? -15.416 -9.213 -10.834 1.00 79.31 73 LYS A N 1
ATOM 543 C CA . LYS A 1 73 ? -16.005 -9.788 -9.616 1.00 79.31 73 LYS A CA 1
ATOM 544 C C . LYS A 1 73 ? -14.955 -10.518 -8.783 1.00 79.31 73 LYS A C 1
ATOM 546 O O . LYS A 1 73 ? -14.402 -11.526 -9.216 1.00 79.31 73 LYS A O 1
ATOM 551 N N . TYR A 1 74 ? -14.776 -10.060 -7.548 1.00 85.69 74 TYR A N 1
ATOM 552 C CA . TYR A 1 74 ? -13.870 -10.648 -6.564 1.00 85.69 74 TYR A CA 1
ATOM 553 C C . TYR A 1 74 ? -14.653 -11.048 -5.30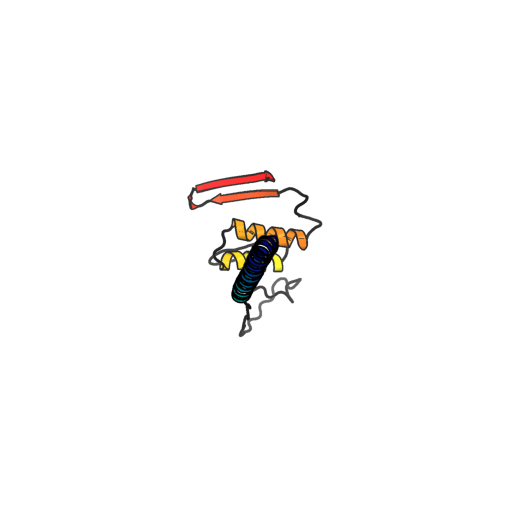9 1.00 85.69 74 TYR A C 1
ATOM 555 O O . TYR A 1 74 ? -15.525 -10.306 -4.863 1.00 85.69 74 TYR A O 1
ATOM 563 N N . SER A 1 75 ? -14.366 -12.223 -4.742 1.00 86.25 75 SER A N 1
ATOM 564 C CA . SER A 1 75 ? -15.126 -12.776 -3.607 1.00 86.25 75 SER A CA 1
ATOM 565 C C . SER A 1 75 ? -14.737 -12.201 -2.244 1.00 86.25 75 SER A C 1
ATOM 567 O O . SER A 1 75 ? -15.548 -12.242 -1.324 1.00 86.25 75 SER A O 1
ATOM 569 N N . GLN A 1 76 ? -13.512 -11.687 -2.100 1.00 89.50 76 GLN A N 1
ATOM 570 C CA . GLN A 1 76 ? -12.967 -11.259 -0.805 1.00 89.50 76 GLN A CA 1
ATOM 571 C C . GLN A 1 76 ? -12.534 -9.794 -0.813 1.00 89.50 76 GLN A C 1
ATOM 573 O O . GLN A 1 76 ? -12.996 -9.003 0.004 1.00 89.50 76 GLN A O 1
ATOM 578 N N . ALA A 1 77 ? -11.652 -9.427 -1.740 1.00 91.25 77 ALA A N 1
ATOM 579 C CA . ALA A 1 77 ? -11.132 -8.076 -1.866 1.00 91.25 77 ALA A CA 1
ATOM 580 C C . ALA A 1 77 ? -10.696 -7.807 -3.307 1.00 91.25 77 ALA A C 1
ATOM 582 O O . ALA A 1 77 ? -10.443 -8.738 -4.073 1.00 91.25 77 ALA A O 1
ATOM 583 N N . ALA A 1 78 ? -10.597 -6.530 -3.658 1.00 91.19 78 ALA A N 1
ATOM 584 C CA . ALA A 1 78 ? -10.157 -6.076 -4.966 1.00 91.19 78 ALA A CA 1
ATOM 585 C C . ALA A 1 78 ? -9.198 -4.897 -4.807 1.00 91.19 78 ALA A C 1
ATOM 587 O O . ALA A 1 78 ? -9.335 -4.099 -3.879 1.00 91.19 78 ALA A O 1
ATOM 588 N N . ILE A 1 79 ? -8.254 -4.781 -5.737 1.00 92.56 79 ILE A N 1
ATOM 589 C CA . ILE A 1 79 ? -7.406 -3.604 -5.890 1.00 92.56 79 ILE A CA 1
ATOM 590 C C . ILE A 1 79 ? -7.345 -3.234 -7.370 1.00 92.56 79 ILE A C 1
ATOM 592 O O . ILE A 1 79 ? -7.187 -4.107 -8.221 1.00 92.56 79 ILE A O 1
ATOM 596 N N . ALA A 1 80 ? -7.496 -1.948 -7.667 1.00 91.62 80 ALA A N 1
ATOM 597 C CA . ALA A 1 80 ? -7.449 -1.410 -9.018 1.00 91.62 80 ALA A CA 1
ATOM 598 C C . ALA A 1 80 ? -6.432 -0.266 -9.058 1.00 91.62 80 ALA A C 1
ATOM 600 O O . ALA A 1 80 ? -6.523 0.665 -8.260 1.00 91.62 80 ALA A O 1
ATOM 601 N N . VAL A 1 81 ? -5.456 -0.377 -9.957 1.00 92.69 81 VAL A N 1
ATOM 602 C CA . VAL A 1 81 ? -4.392 0.604 -10.219 1.00 92.69 81 VAL A CA 1
ATOM 603 C C . VAL A 1 81 ? -3.988 0.513 -11.694 1.00 92.69 81 VAL A C 1
ATOM 605 O O . VAL A 1 81 ? -4.313 -0.471 -12.359 1.00 92.69 81 VAL A O 1
ATOM 608 N N . ASP A 1 82 ? -3.255 1.506 -12.191 1.00 90.25 82 ASP A N 1
ATOM 609 C CA . ASP A 1 82 ? -2.955 1.659 -13.625 1.00 90.25 82 ASP A CA 1
ATOM 610 C C . ASP A 1 82 ? -1.971 0.616 -14.173 1.00 90.25 82 ASP A C 1
ATOM 612 O O . ASP A 1 82 ? -1.857 0.434 -15.384 1.00 90.25 82 ASP A O 1
ATOM 616 N N . ASN A 1 83 ? -1.244 -0.075 -13.291 1.00 88.69 83 ASN A N 1
ATOM 617 C CA . ASN A 1 83 ? -0.263 -1.083 -13.667 1.00 88.69 83 ASN A CA 1
ATOM 618 C C . ASN A 1 83 ? -0.600 -2.467 -13.070 1.00 88.69 83 ASN A C 1
ATOM 620 O O . ASN A 1 83 ? -0.775 -2.582 -11.850 1.00 88.69 83 ASN A O 1
ATOM 624 N N . PRO A 1 84 ? -0.626 -3.545 -13.883 1.00 85.94 84 PRO A N 1
ATOM 625 C CA . PRO A 1 84 ? -0.985 -4.886 -13.412 1.00 85.94 84 PRO A CA 1
ATOM 626 C C . PRO A 1 84 ? -0.025 -5.431 -12.344 1.00 85.94 84 PRO A C 1
ATOM 628 O O . PRO A 1 84 ? -0.452 -6.157 -11.444 1.00 85.94 84 PRO A O 1
ATOM 631 N N . GLU A 1 85 ? 1.253 -5.051 -12.385 1.00 89.00 85 GLU A N 1
ATOM 632 C CA . GLU A 1 85 ? 2.240 -5.475 -11.392 1.00 89.00 85 GLU A CA 1
ATOM 633 C C . GLU A 1 85 ? 2.003 -4.808 -10.037 1.00 89.00 85 GLU A C 1
ATOM 635 O O . GLU A 1 85 ? 2.072 -5.454 -8.990 1.00 89.00 85 GLU A O 1
ATOM 640 N N . CYS A 1 86 ? 1.631 -3.530 -10.045 1.00 93.62 86 CYS A N 1
ATOM 641 C CA . CYS A 1 86 ? 1.281 -2.810 -8.826 1.00 93.62 86 CYS A CA 1
ATOM 642 C C . CYS A 1 86 ? -0.014 -3.350 -8.204 1.00 93.62 86 CYS A C 1
ATOM 644 O O . CYS A 1 86 ? -0.105 -3.475 -6.979 1.00 93.62 86 CYS A O 1
ATOM 646 N N . ALA A 1 87 ? -0.977 -3.772 -9.034 1.00 92.06 87 ALA A N 1
ATOM 647 C CA . ALA A 1 87 ? -2.170 -4.476 -8.569 1.00 92.06 87 ALA A CA 1
ATOM 648 C C . ALA A 1 87 ? -1.804 -5.827 -7.929 1.00 92.06 87 ALA A C 1
ATOM 650 O O . ALA A 1 87 ? -2.305 -6.172 -6.856 1.00 92.06 87 ALA A O 1
ATOM 651 N N . ARG A 1 88 ? -0.872 -6.575 -8.539 1.00 90.94 88 ARG A N 1
ATOM 652 C CA . ARG A 1 88 ? -0.349 -7.837 -7.994 1.00 90.94 88 ARG A CA 1
ATOM 653 C C . ARG A 1 88 ? 0.309 -7.635 -6.627 1.00 90.94 88 ARG A C 1
ATOM 655 O O . ARG A 1 88 ? 0.061 -8.435 -5.725 1.00 90.94 88 ARG A O 1
ATOM 662 N N . ILE A 1 89 ? 1.110 -6.581 -6.459 1.00 94.75 89 ILE A N 1
ATOM 663 C CA . ILE A 1 89 ? 1.759 -6.243 -5.181 1.00 94.75 89 ILE A CA 1
ATOM 664 C C . ILE A 1 89 ? 0.712 -5.925 -4.110 1.00 94.75 89 ILE A C 1
ATOM 666 O O . ILE A 1 89 ? 0.743 -6.526 -3.037 1.00 94.75 89 ILE A O 1
ATOM 670 N N . GLY A 1 90 ? -0.249 -5.044 -4.396 1.00 95.62 90 GLY A N 1
ATOM 671 C CA . GLY A 1 90 ? -1.286 -4.709 -3.418 1.00 95.62 90 GLY A CA 1
ATOM 672 C C . GLY A 1 90 ? -2.177 -5.902 -3.054 1.00 95.62 90 GLY A C 1
ATOM 673 O O . GLY A 1 90 ? -2.485 -6.098 -1.878 1.00 95.62 90 GLY A O 1
ATOM 674 N N . ARG A 1 91 ? -2.496 -6.783 -4.017 1.00 93.62 91 ARG A N 1
ATOM 675 C CA . ARG A 1 91 ? -3.176 -8.064 -3.746 1.00 93.62 91 ARG A CA 1
ATOM 676 C C . ARG A 1 91 ? -2.375 -8.929 -2.774 1.00 93.62 91 ARG A C 1
ATOM 678 O O . ARG A 1 91 ? -2.953 -9.461 -1.833 1.00 93.62 91 ARG A O 1
ATOM 685 N N . GLN A 1 92 ? -1.058 -9.044 -2.955 1.00 94.19 92 GLN A N 1
ATOM 686 C CA . GLN A 1 92 ? -0.210 -9.821 -2.044 1.00 94.19 92 GLN A CA 1
ATOM 687 C C . GLN A 1 92 ? -0.210 -9.268 -0.614 1.00 94.19 92 GLN A C 1
ATOM 689 O O . GLN A 1 92 ? -0.071 -10.046 0.328 1.00 94.19 92 GLN A O 1
ATOM 694 N N . ILE A 1 93 ? -0.369 -7.954 -0.430 1.00 97.38 93 ILE A N 1
ATOM 695 C CA . ILE A 1 93 ? -0.518 -7.357 0.905 1.00 97.38 93 ILE A CA 1
ATOM 696 C C . ILE A 1 93 ? -1.858 -7.752 1.534 1.00 97.38 93 ILE A C 1
ATOM 698 O O . ILE A 1 93 ? -1.877 -8.170 2.691 1.00 97.38 93 ILE A O 1
ATOM 702 N N . LEU A 1 94 ? -2.953 -7.715 0.768 1.00 95.50 94 LEU A N 1
ATOM 703 C CA . LEU A 1 94 ? -4.266 -8.180 1.235 1.00 95.50 94 LEU A CA 1
ATOM 704 C C . LEU A 1 94 ? -4.248 -9.676 1.595 1.00 95.50 94 LEU A C 1
ATOM 706 O O . LEU A 1 94 ? -4.751 -10.065 2.644 1.00 95.50 94 LEU A O 1
ATOM 710 N N . GLU A 1 95 ? -3.597 -10.514 0.782 1.00 94.12 95 GLU A N 1
ATOM 711 C CA . GLU A 1 95 ? -3.431 -11.956 1.048 1.00 94.12 95 GLU A CA 1
ATOM 712 C C . GLU A 1 95 ? -2.598 -12.247 2.299 1.00 94.12 95 GLU A C 1
ATOM 714 O O . GLU A 1 95 ? -2.775 -13.275 2.950 1.00 94.12 95 GLU A O 1
ATOM 719 N N . ARG A 1 96 ? -1.699 -11.329 2.665 1.00 95.56 96 ARG A N 1
ATOM 720 C CA . ARG A 1 96 ? -0.922 -11.382 3.911 1.00 95.56 96 ARG A CA 1
ATOM 721 C C . ARG A 1 96 ? -1.683 -10.794 5.101 1.00 95.56 96 ARG A C 1
ATOM 723 O O . ARG A 1 96 ? -1.063 -10.495 6.118 1.00 95.56 96 ARG A O 1
ATOM 730 N N . ASN A 1 97 ? -3.005 -10.666 4.983 1.00 94.88 97 ASN A N 1
ATOM 731 C CA . ASN A 1 97 ? -3.891 -10.116 6.004 1.00 94.88 97 ASN A CA 1
ATOM 732 C C . ASN A 1 97 ? -3.565 -8.650 6.359 1.00 94.88 97 ASN A C 1
ATOM 734 O O . ASN A 1 97 ? -3.791 -8.211 7.486 1.00 94.88 97 ASN A O 1
ATOM 738 N N . GLY A 1 98 ? -2.995 -7.904 5.405 1.00 96.25 98 GLY A N 1
ATOM 739 C CA . GLY A 1 98 ? -2.793 -6.463 5.515 1.00 96.25 98 GLY A CA 1
ATOM 740 C C . GLY A 1 98 ? -4.109 -5.698 5.381 1.00 96.25 98 GLY A C 1
ATOM 741 O O . GLY A 1 98 ? -5.099 -6.201 4.842 1.00 96.25 98 GLY A O 1
ATOM 742 N N . THR A 1 99 ? -4.133 -4.460 5.867 1.00 96.25 99 THR A N 1
ATOM 743 C CA . THR A 1 99 ? -5.324 -3.614 5.758 1.00 96.25 99 THR A CA 1
ATOM 744 C C . THR A 1 99 ? -5.492 -3.063 4.339 1.00 96.25 99 THR A C 1
ATOM 746 O O . THR A 1 99 ? -4.554 -3.041 3.539 1.00 96.25 99 THR A O 1
ATOM 749 N N . ALA A 1 100 ? -6.686 -2.544 4.027 1.00 96.00 100 ALA A N 1
ATOM 750 C CA . ALA A 1 100 ? -6.914 -1.820 2.773 1.00 96.00 100 ALA A CA 1
ATOM 751 C C . ALA A 1 100 ? -5.949 -0.628 2.605 1.00 96.00 100 ALA A C 1
ATOM 753 O O . ALA A 1 100 ? -5.551 -0.312 1.486 1.00 96.00 100 ALA A O 1
ATOM 754 N N . VAL A 1 101 ? -5.541 -0.005 3.718 1.00 96.25 101 VAL A N 1
ATOM 755 C CA . VAL A 1 101 ? -4.588 1.112 3.738 1.00 96.25 101 VAL A CA 1
ATOM 756 C C . VAL A 1 101 ? -3.168 0.628 3.418 1.00 96.25 101 VAL A C 1
ATOM 758 O O . VAL A 1 101 ? -2.495 1.224 2.583 1.00 96.25 101 VAL A O 1
ATOM 761 N N . ASP A 1 102 ? -2.725 -0.493 3.991 1.00 97.50 102 ASP A N 1
ATOM 762 C CA . ASP A 1 102 ? -1.395 -1.054 3.697 1.00 97.50 102 ASP A CA 1
ATOM 763 C C . ASP A 1 102 ? -1.274 -1.469 2.225 1.00 97.50 102 ASP A C 1
ATOM 765 O O . ASP A 1 102 ? -0.259 -1.220 1.568 1.00 97.50 102 ASP A O 1
ATOM 769 N N . ALA A 1 103 ? -2.336 -2.080 1.692 1.00 97.56 103 ALA A N 1
ATOM 770 C CA . ALA A 1 103 ? -2.385 -2.528 0.309 1.00 97.56 103 ALA A CA 1
ATOM 771 C C . ALA A 1 103 ? -2.304 -1.361 -0.682 1.00 97.56 103 ALA A C 1
ATOM 773 O O . ALA A 1 103 ? -1.540 -1.443 -1.648 1.00 97.56 103 ALA A O 1
ATOM 774 N N . ILE A 1 104 ? -3.045 -0.269 -0.440 1.00 95.94 104 ILE A N 1
ATOM 775 C CA . ILE A 1 104 ? -3.001 0.901 -1.324 1.00 95.94 104 ILE A CA 1
ATOM 776 C C . ILE A 1 104 ? -1.679 1.660 -1.204 1.00 95.94 104 ILE A C 1
ATOM 778 O O . ILE A 1 104 ? -1.194 2.141 -2.219 1.00 95.94 104 ILE A O 1
ATOM 782 N N . ILE A 1 105 ? -1.042 1.716 -0.027 1.00 96.50 105 ILE A N 1
ATOM 783 C CA . ILE A 1 105 ? 0.286 2.336 0.123 1.00 96.50 105 ILE A CA 1
ATOM 784 C C . ILE A 1 105 ? 1.326 1.571 -0.703 1.00 96.50 105 ILE A C 1
ATOM 786 O O . ILE A 1 105 ? 2.059 2.176 -1.486 1.00 96.50 105 ILE A O 1
ATOM 790 N N . ALA A 1 106 ? 1.363 0.239 -0.588 1.00 97.25 106 ALA A N 1
ATOM 791 C CA . ALA A 1 106 ? 2.292 -0.580 -1.365 1.00 97.25 106 ALA A CA 1
ATOM 792 C C . ALA A 1 106 ? 2.055 -0.434 -2.880 1.00 97.25 106 ALA A C 1
ATOM 794 O O . ALA A 1 106 ? 3.004 -0.283 -3.655 1.00 97.25 106 ALA A O 1
ATOM 795 N N . ALA A 1 107 ? 0.786 -0.439 -3.299 1.00 96.62 107 ALA A N 1
ATOM 796 C CA . ALA A 1 107 ? 0.421 -0.271 -4.698 1.00 96.62 107 ALA A CA 1
ATOM 797 C C . ALA A 1 107 ? 0.716 1.145 -5.218 1.00 96.62 107 ALA A C 1
ATOM 799 O O . ALA A 1 107 ? 1.219 1.271 -6.328 1.00 96.62 107 ALA A O 1
ATOM 800 N N . ALA A 1 108 ? 0.473 2.195 -4.427 1.00 95.44 108 ALA A N 1
ATOM 801 C CA . ALA A 1 108 ? 0.734 3.584 -4.801 1.00 95.44 108 ALA A CA 1
ATOM 802 C C . ALA A 1 108 ? 2.233 3.872 -4.940 1.00 95.44 108 ALA A C 1
ATOM 804 O O . ALA A 1 108 ? 2.632 4.552 -5.880 1.00 95.44 108 ALA A O 1
ATOM 805 N N . ILE A 1 109 ? 3.074 3.306 -4.064 1.00 96.12 109 ILE A N 1
ATOM 806 C CA . ILE A 1 109 ? 4.535 3.399 -4.201 1.00 96.12 109 ILE A CA 1
ATOM 807 C C . ILE A 1 109 ? 4.983 2.735 -5.507 1.00 96.12 109 ILE A C 1
ATOM 809 O O . ILE A 1 109 ? 5.740 3.334 -6.267 1.00 96.12 109 ILE A O 1
ATOM 813 N N . CYS A 1 110 ? 4.481 1.533 -5.809 1.00 96.44 110 CYS A N 1
ATOM 814 C CA . CYS A 1 110 ? 4.761 0.880 -7.088 1.00 96.44 110 CYS A CA 1
ATOM 815 C C . CYS A 1 110 ? 4.285 1.728 -8.274 1.00 96.44 110 CYS A C 1
ATOM 817 O O . CYS A 1 110 ? 5.037 1.939 -9.223 1.00 96.44 110 CYS A O 1
ATOM 819 N N . ASN A 1 111 ? 3.060 2.253 -8.212 1.00 95.31 111 ASN A N 1
ATOM 820 C CA . ASN A 1 111 ? 2.474 3.018 -9.305 1.00 95.31 111 ASN A CA 1
ATOM 821 C C . ASN A 1 111 ? 3.224 4.340 -9.518 1.00 95.31 111 ASN A C 1
ATOM 823 O O . ASN A 1 111 ? 3.424 4.733 -10.656 1.00 95.31 111 ASN A O 1
ATOM 827 N N . GLY A 1 112 ? 3.738 4.970 -8.458 1.00 95.94 112 GLY A N 1
ATOM 828 C CA . GLY A 1 112 ? 4.615 6.139 -8.564 1.00 95.94 112 GLY A CA 1
ATOM 829 C C . GLY A 1 112 ? 5.984 5.841 -9.182 1.00 95.94 112 GLY A C 1
ATOM 830 O O . GLY A 1 112 ? 6.592 6.730 -9.762 1.00 95.94 112 GLY A O 1
ATOM 831 N N . VAL A 1 113 ? 6.469 4.597 -9.118 1.00 95.69 113 VAL A N 1
ATOM 832 C CA . VAL A 1 113 ? 7.684 4.182 -9.843 1.00 95.69 113 VAL A CA 1
ATOM 833 C C . VAL A 1 113 ? 7.366 3.872 -11.306 1.00 95.69 113 VAL A C 1
ATOM 835 O O . VAL A 1 113 ? 8.077 4.327 -12.197 1.00 95.69 113 VAL A O 1
ATOM 838 N N . MET A 1 114 ? 6.286 3.130 -11.566 1.00 94.69 114 MET A N 1
ATOM 839 C CA . MET A 1 114 ? 5.894 2.734 -12.925 1.00 94.69 114 MET A CA 1
ATOM 840 C C . MET A 1 114 ? 5.352 3.913 -13.748 1.00 94.69 114 MET A C 1
ATOM 842 O O . MET A 1 114 ? 5.584 3.982 -14.951 1.00 94.69 114 MET A O 1
ATOM 846 N N . ASN A 1 115 ? 4.671 4.854 -13.092 1.00 93.25 115 ASN A N 1
ATOM 847 C CA . ASN A 1 115 ? 4.011 6.022 -13.672 1.00 93.25 115 ASN A CA 1
ATOM 848 C C . ASN A 1 115 ? 4.495 7.320 -12.999 1.00 93.25 115 ASN A C 1
ATOM 850 O O . ASN A 1 115 ? 3.696 8.166 -12.592 1.00 93.25 115 ASN A O 1
ATOM 854 N N . ALA A 1 116 ? 5.817 7.498 -12.912 1.00 93.62 116 ALA A N 1
ATOM 855 C CA . ALA A 1 116 ? 6.454 8.639 -12.238 1.00 93.62 116 ALA A CA 1
ATOM 856 C C . ALA A 1 116 ? 6.070 10.019 -12.802 1.00 93.62 116 ALA A C 1
ATOM 858 O O . ALA A 1 116 ? 6.171 11.026 -12.107 1.00 93.62 116 ALA A O 1
ATOM 859 N N . HIS A 1 117 ? 5.617 10.079 -14.057 1.00 93.56 117 HIS A N 1
ATOM 860 C CA . HIS A 1 117 ? 5.121 11.313 -14.671 1.00 93.56 117 HIS A CA 1
ATOM 861 C C . HIS A 1 117 ? 3.745 11.745 -14.132 1.00 93.56 117 HIS A C 1
ATOM 863 O O . HIS A 1 117 ? 3.363 12.898 -14.308 1.00 93.56 117 HIS A O 1
ATOM 869 N N . SER A 1 118 ? 2.991 10.827 -13.518 1.00 93.44 118 SER A N 1
ATOM 870 C CA . SER A 1 118 ? 1.613 11.059 -13.074 1.00 93.44 118 SER A CA 1
ATOM 871 C C . SER A 1 118 ? 1.501 11.197 -11.561 1.00 93.44 118 SER A C 1
ATOM 873 O O . SER A 1 118 ? 0.709 12.002 -11.079 1.00 93.44 118 SER A O 1
ATOM 875 N N . MET A 1 119 ? 2.243 10.388 -10.805 1.00 93.56 119 MET A N 1
ATOM 876 C CA . MET A 1 119 ? 2.198 10.404 -9.346 1.00 93.56 119 MET A CA 1
ATOM 877 C C . MET A 1 119 ? 3.557 10.049 -8.752 1.00 93.56 119 MET A C 1
ATOM 879 O O . MET A 1 119 ? 4.381 9.401 -9.391 1.00 93.56 119 MET A O 1
ATOM 883 N N . GLY A 1 120 ? 3.784 10.442 -7.502 1.00 93.19 120 GLY A N 1
ATOM 884 C CA . GLY A 1 120 ? 5.021 10.132 -6.800 1.00 93.19 120 GLY A CA 1
ATOM 885 C C . GLY A 1 120 ? 5.113 10.838 -5.456 1.00 93.19 120 GLY A C 1
ATOM 886 O O . GLY A 1 120 ? 4.254 11.636 -5.089 1.00 93.19 120 GLY A O 1
ATOM 887 N N . ILE A 1 121 ? 6.193 10.554 -4.732 1.00 93.94 121 ILE A N 1
ATOM 888 C CA . ILE A 1 121 ? 6.435 11.071 -3.376 1.00 93.94 121 ILE A CA 1
ATOM 889 C C . ILE A 1 121 ? 6.638 12.592 -3.312 1.00 93.94 121 ILE A C 1
ATOM 891 O O . ILE A 1 121 ? 6.508 13.169 -2.242 1.00 93.94 121 ILE A O 1
ATOM 895 N N . GLY A 1 122 ? 6.991 13.229 -4.433 1.00 94.00 122 GLY A N 1
ATOM 896 C CA . GLY A 1 122 ? 7.201 14.678 -4.517 1.00 94.00 122 GLY A CA 1
ATOM 897 C C . GLY A 1 122 ? 5.946 15.481 -4.868 1.00 94.00 122 GLY A C 1
ATOM 898 O O . GLY A 1 122 ? 6.037 16.697 -5.002 1.00 94.00 122 GLY A O 1
ATOM 899 N N . GLY A 1 123 ? 4.812 14.811 -5.086 1.00 92.06 123 GLY A N 1
ATOM 900 C CA . GLY A 1 123 ? 3.522 15.451 -5.334 1.00 92.06 123 GLY A CA 1
ATOM 901 C C . GLY A 1 123 ? 2.696 15.591 -4.057 1.00 92.06 123 GLY A C 1
ATOM 902 O O . GLY A 1 123 ? 3.239 15.682 -2.961 1.00 92.06 123 GLY A O 1
ATOM 903 N N . GLY A 1 124 ? 1.374 15.564 -4.221 1.00 91.81 124 GLY A N 1
ATOM 904 C CA . GLY A 1 124 ? 0.409 15.463 -3.127 1.00 91.81 124 GLY A CA 1
ATOM 905 C C . GLY A 1 124 ? -0.568 14.316 -3.368 1.00 91.81 124 GLY A C 1
ATOM 906 O O . GLY A 1 124 ? -0.648 13.765 -4.472 1.00 91.81 124 GLY A O 1
ATOM 907 N N . CYS A 1 125 ? -1.323 13.942 -2.341 1.00 92.81 125 CYS A N 1
ATOM 908 C CA . CYS A 1 125 ? -2.360 12.924 -2.474 1.00 92.81 125 CYS A CA 1
ATOM 909 C C . CYS A 1 125 ? -3.567 13.218 -1.587 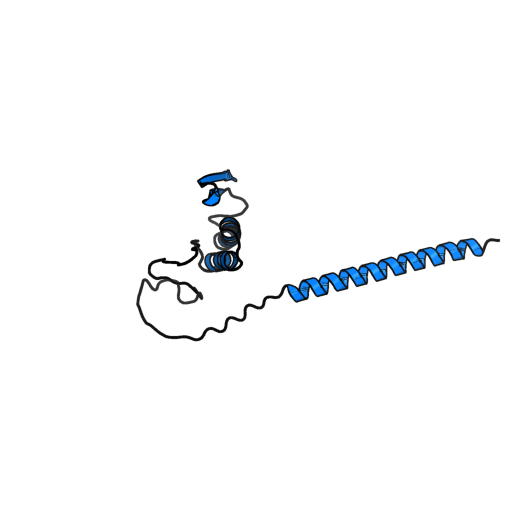1.00 92.81 125 CYS A C 1
ATOM 911 O O . CYS A 1 125 ? -3.456 13.781 -0.499 1.00 92.81 125 CYS A O 1
ATOM 913 N N . VAL A 1 126 ? -4.740 12.797 -2.057 1.00 95.69 126 VAL A N 1
ATOM 914 C CA . VAL A 1 126 ? -5.964 12.781 -1.257 1.00 95.69 126 VAL A CA 1
ATOM 915 C C . VAL A 1 126 ? -6.397 11.333 -1.113 1.00 95.69 126 VAL A C 1
ATOM 917 O O . VAL A 1 126 ? -6.697 10.665 -2.101 1.00 95.69 126 VAL A O 1
ATOM 920 N N . MET A 1 127 ? -6.429 10.846 0.122 1.00 95.62 127 MET A N 1
ATOM 921 C CA . MET A 1 127 ? -6.845 9.487 0.440 1.00 95.62 127 MET A CA 1
ATOM 922 C C . MET A 1 127 ? -8.137 9.517 1.246 1.00 95.62 127 MET A C 1
ATOM 924 O O . MET A 1 127 ? -8.189 10.098 2.329 1.00 95.62 127 MET A O 1
ATOM 928 N N . VAL A 1 128 ? -9.173 8.850 0.735 1.00 97.00 128 VAL A N 1
ATOM 929 C CA . VAL A 1 128 ? -10.452 8.681 1.431 1.00 97.00 128 VAL A CA 1
ATOM 930 C C . VAL A 1 128 ? -10.537 7.262 1.979 1.00 97.00 128 VAL A C 1
ATOM 932 O O . VAL A 1 128 ? -10.469 6.287 1.234 1.00 97.00 128 VAL A O 1
ATOM 935 N N . ILE A 1 129 ? -10.695 7.147 3.294 1.00 97.25 129 ILE A N 1
ATOM 936 C CA . ILE A 1 129 ? -10.701 5.880 4.022 1.00 97.25 129 ILE A CA 1
ATOM 937 C C . ILE A 1 129 ? -12.055 5.714 4.698 1.00 97.25 129 ILE A C 1
ATOM 939 O O . ILE A 1 129 ? -12.403 6.467 5.607 1.00 97.25 129 ILE A O 1
ATOM 943 N N . TYR A 1 130 ? -12.800 4.683 4.312 1.00 97.62 130 TYR A N 1
ATOM 944 C CA . TYR A 1 130 ? -14.013 4.284 5.016 1.00 97.62 130 TYR A CA 1
ATOM 945 C C . TYR A 1 130 ? -13.715 3.157 6.010 1.00 97.62 130 TYR A C 1
ATOM 947 O O . TYR A 1 130 ? -13.251 2.079 5.640 1.00 97.62 130 TYR A O 1
ATOM 955 N N . SER A 1 131 ? -14.016 3.391 7.287 1.00 96.94 131 SER A N 1
ATOM 956 C CA . SER A 1 131 ? -13.942 2.368 8.326 1.00 96.94 131 SER A CA 1
ATOM 957 C C . SER A 1 131 ? -15.333 1.804 8.592 1.00 96.94 131 SER A C 1
ATOM 959 O O . SER A 1 131 ? -16.133 2.421 9.297 1.00 96.94 131 SER A O 1
ATOM 961 N N . LYS A 1 132 ? -15.597 0.591 8.089 1.00 95.94 132 LYS A N 1
ATOM 962 C CA . LYS A 1 132 ? -16.858 -0.129 8.343 1.00 95.94 132 LYS A CA 1
ATOM 963 C C . LYS A 1 132 ? -17.115 -0.332 9.838 1.00 95.94 132 LYS A C 1
ATOM 965 O O . LYS A 1 132 ? -18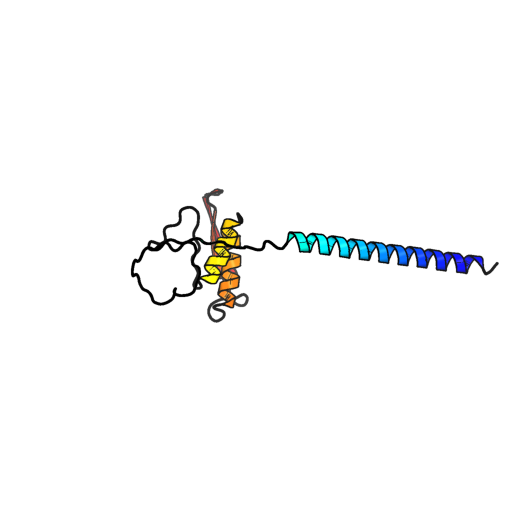.241 -0.170 10.287 1.00 95.94 132 LYS A O 1
ATOM 970 N N . GLN A 1 133 ? -16.068 -0.629 10.612 1.00 96.31 133 GLN A N 1
ATOM 971 C CA . GLN A 1 133 ? -16.172 -0.844 12.062 1.00 96.31 133 GLN A CA 1
ATOM 972 C C . GLN A 1 133 ? -16.684 0.395 12.805 1.00 96.31 133 GLN A C 1
ATOM 974 O O . GLN A 1 133 ? -17.437 0.270 13.763 1.00 96.31 133 GLN A O 1
ATOM 979 N N . ARG A 1 134 ? -16.277 1.592 12.365 1.00 97.31 134 ARG A N 1
ATOM 980 C CA . ARG A 1 134 ? -16.674 2.864 12.991 1.00 97.31 134 ARG A CA 1
ATOM 981 C C . ARG A 1 134 ? -17.853 3.533 12.292 1.00 97.31 134 ARG A C 1
ATOM 983 O O . ARG A 1 134 ? -18.325 4.553 12.779 1.00 97.31 134 ARG A O 1
ATOM 990 N N . ASN A 1 135 ? -18.275 2.995 11.148 1.00 97.75 135 ASN A N 1
ATOM 991 C CA . ASN A 1 135 ? -19.217 3.606 10.217 1.00 97.75 135 ASN A CA 1
ATOM 992 C C . ASN A 1 135 ? -18.887 5.085 9.917 1.00 97.75 135 ASN A C 1
ATOM 994 O O . ASN A 1 135 ? -19.750 5.959 9.976 1.00 97.75 135 ASN A O 1
ATOM 998 N N . LYS A 1 136 ? -17.605 5.375 9.663 1.00 98.12 136 LYS A N 1
ATOM 999 C CA . LYS A 1 136 ? -17.091 6.733 9.423 1.00 98.12 136 LYS A CA 1
ATOM 1000 C C . LYS A 1 136 ? -16.124 6.751 8.247 1.00 98.12 136 LYS A C 1
ATOM 1002 O O . LYS A 1 136 ? -15.382 5.788 8.040 1.00 98.12 136 LYS A O 1
ATOM 1007 N N . ALA A 1 137 ? -16.118 7.866 7.525 1.00 97.62 137 ALA A N 1
ATOM 1008 C CA . ALA A 1 137 ? -15.139 8.173 6.492 1.00 97.62 137 ALA A CA 1
ATOM 1009 C C . ALA A 1 137 ? -14.134 9.215 7.002 1.00 97.62 137 ALA A C 1
ATOM 1011 O O . ALA A 1 137 ? -14.497 10.121 7.752 1.00 97.62 137 ALA A O 1
ATOM 1012 N N . TYR A 1 138 ? -12.883 9.069 6.585 1.00 96.81 138 TYR A N 1
ATOM 1013 C CA . TYR A 1 138 ? -11.779 9.972 6.885 1.00 96.81 138 TYR A CA 1
ATOM 1014 C C . TYR A 1 138 ? -11.130 10.393 5.573 1.00 96.81 138 TYR A C 1
ATOM 1016 O O . TYR A 1 138 ? -10.954 9.556 4.691 1.00 96.81 138 TYR A O 1
ATOM 1024 N N . SER A 1 139 ? -10.744 11.659 5.470 1.00 96.94 139 SER A N 1
ATOM 1025 C CA . SER A 1 139 ? -9.967 12.166 4.342 1.00 96.94 139 SER A CA 1
ATOM 1026 C C . SER A 1 139 ? -8.612 12.627 4.853 1.00 96.94 139 SER A C 1
ATOM 1028 O O . SER A 1 139 ? -8.544 13.422 5.789 1.00 96.94 139 SER A O 1
ATOM 1030 N N . ILE A 1 140 ? -7.549 12.111 4.249 1.00 95.81 140 ILE A N 1
ATOM 1031 C CA . ILE A 1 140 ? -6.169 12.517 4.509 1.00 95.81 140 ILE A CA 1
ATOM 1032 C C . ILE A 1 140 ? -5.692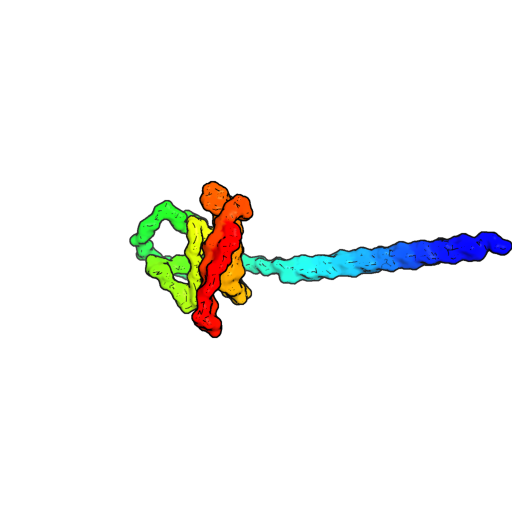 13.261 3.270 1.00 95.81 140 ILE A C 1
ATOM 1034 O O . ILE A 1 140 ? -5.850 12.767 2.154 1.00 95.81 140 ILE A O 1
ATOM 1038 N N . ILE A 1 141 ? -5.143 14.450 3.481 1.00 95.88 141 ILE A N 1
ATOM 1039 C CA . ILE A 1 141 ? -4.555 15.282 2.437 1.00 95.88 141 ILE A CA 1
ATOM 1040 C C . ILE A 1 141 ? -3.081 15.425 2.797 1.00 95.88 141 ILE A C 1
ATOM 1042 O O . ILE A 1 141 ? -2.768 15.783 3.936 1.00 95.88 141 ILE A O 1
ATOM 1046 N N . GLY A 1 142 ? -2.212 15.095 1.849 1.00 85.62 142 GLY A N 1
ATOM 1047 C CA . GLY A 1 142 ? -0.761 15.213 1.961 1.00 85.62 142 GLY A CA 1
ATOM 1048 C C . GLY A 1 142 ? -0.162 15.915 0.762 1.00 85.62 142 GLY A C 1
ATOM 1049 O O . GLY A 1 142 ? -0.838 15.957 -0.295 1.00 85.62 142 GLY A O 1
#